Protein AF-A0A528D7C0-F1 (afdb_monomer_lite)

Foldseek 3Di:
DDAPPDPPVVSVVCVQCVPPCNVLLVVQVVVPDPDPVSSDVSPPPDDPD

Radius of gyration: 13.17 Å; chains: 1; bounding box: 23×24×33 Å

Structure (mmCIF, N/CA/C/O backbone):
data_AF-A0A528D7C0-F1
#
_entry.id   AF-A0A528D7C0-F1
#
loop_
_atom_site.group_PDB
_atom_site.id
_atom_site.type_symbol
_atom_site.label_atom_id
_atom_site.label_alt_id
_atom_site.label_comp_id
_atom_site.label_asym_id
_atom_site.label_entity_id
_atom_site.label_seq_id
_atom_site.pdbx_PDB_ins_code
_atom_site.Cartn_x
_atom_site.Cartn_y
_atom_site.Cartn_z
_atom_site.occupancy
_atom_site.B_iso_or_equiv
_atom_site.auth_seq_id
_atom_site.auth_comp_id
_atom_site.auth_asym_id
_atom_site.auth_atom_id
_atom_site.pdbx_PDB_model_num
ATOM 1 N N . MET A 1 1 ? 9.468 -10.739 -3.094 1.00 64.00 1 MET A N 1
ATOM 2 C CA . MET A 1 1 ? 8.788 -9.921 -4.118 1.00 64.00 1 MET A CA 1
ATOM 3 C C . MET A 1 1 ? 8.975 -10.595 -5.459 1.00 64.00 1 MET A C 1
ATOM 5 O O . MET A 1 1 ? 10.103 -10.946 -5.790 1.00 64.00 1 MET A O 1
ATOM 9 N N . ARG A 1 2 ? 7.882 -10.857 -6.178 1.00 75.12 2 ARG A N 1
ATOM 10 C CA . ARG A 1 2 ? 7.969 -11.312 -7.570 1.00 75.12 2 ARG A CA 1
ATOM 11 C C . ARG A 1 2 ? 8.208 -10.074 -8.430 1.00 75.12 2 ARG A C 1
ATOM 13 O O . ARG A 1 2 ? 7.517 -9.081 -8.248 1.00 75.12 2 ARG A O 1
ATOM 20 N N . THR A 1 3 ? 9.192 -10.124 -9.315 1.00 83.75 3 THR A N 1
ATOM 21 C CA . THR A 1 3 ? 9.483 -9.040 -10.258 1.00 83.75 3 THR A CA 1
ATOM 22 C C . THR A 1 3 ? 8.958 -9.416 -11.636 1.00 83.75 3 THR A C 1
ATOM 24 O O . THR A 1 3 ? 8.832 -10.600 -11.958 1.00 83.75 3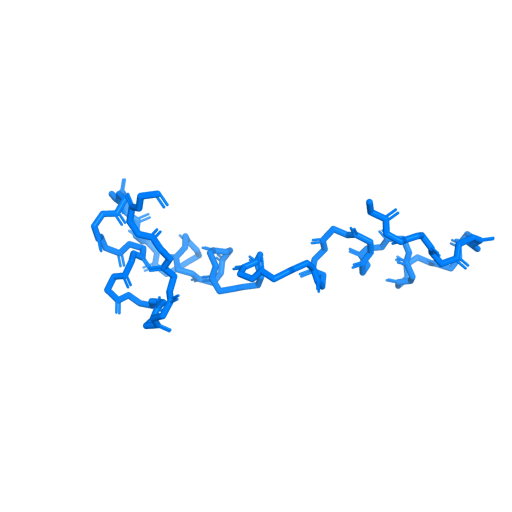 THR A O 1
ATOM 27 N N . TYR A 1 4 ? 8.644 -8.419 -12.459 1.00 87.25 4 TYR A N 1
ATOM 28 C CA . TYR A 1 4 ? 8.223 -8.665 -13.842 1.00 87.25 4 TYR A CA 1
ATOM 29 C C . TYR A 1 4 ? 9.423 -8.898 -14.773 1.00 87.25 4 TYR A C 1
ATOM 31 O O . TYR A 1 4 ? 9.255 -9.430 -15.866 1.00 87.25 4 TYR A O 1
ATOM 39 N N . GLY A 1 5 ? 10.636 -8.516 -14.351 1.00 86.50 5 GLY A N 1
ATOM 40 C CA . GLY A 1 5 ? 11.881 -8.790 -15.082 1.00 86.50 5 GLY A CA 1
ATOM 41 C C . GLY A 1 5 ? 12.053 -7.986 -16.376 1.00 86.50 5 GLY A C 1
ATOM 42 O O . GLY A 1 5 ? 12.846 -8.362 -17.233 1.00 86.50 5 GLY A O 1
ATOM 43 N N . GLN A 1 6 ? 11.303 -6.894 -16.540 1.00 87.94 6 GLN A N 1
ATOM 44 C CA . GLN A 1 6 ? 11.269 -6.071 -17.750 1.00 87.94 6 GLN A CA 1
ATOM 45 C C . GLN A 1 6 ? 11.365 -4.584 -17.388 1.00 87.94 6 GLN A C 1
ATOM 47 O O . GLN A 1 6 ? 10.856 -4.166 -16.352 1.00 87.94 6 GLN A O 1
ATOM 52 N N . TYR A 1 7 ? 11.952 -3.764 -18.269 1.00 87.25 7 TYR A N 1
ATOM 53 C CA . TYR A 1 7 ? 12.018 -2.303 -18.086 1.00 87.25 7 TYR A CA 1
ATOM 54 C C . TYR A 1 7 ? 10.671 -1.591 -18.326 1.00 87.25 7 TYR A C 1
ATOM 56 O O . TYR A 1 7 ? 10.573 -0.385 -18.128 1.00 87.25 7 TYR A O 1
ATOM 64 N N . CYS A 1 8 ? 9.619 -2.306 -18.745 1.00 94.38 8 CYS A N 1
ATOM 65 C CA . CYS A 1 8 ? 8.294 -1.720 -18.951 1.00 94.38 8 CYS A CA 1
ATOM 66 C C . CYS A 1 8 ? 7.902 -0.832 -17.744 1.00 94.38 8 CYS A C 1
ATOM 68 O O . CYS A 1 8 ? 7.804 -1.354 -16.631 1.00 94.38 8 CYS A O 1
ATOM 70 N N . PRO A 1 9 ? 7.670 0.486 -17.926 1.00 94.94 9 PRO A N 1
ATOM 71 C CA . PRO A 1 9 ? 7.436 1.399 -16.804 1.00 94.94 9 PRO A CA 1
ATOM 72 C C . PRO A 1 9 ? 6.230 1.005 -15.949 1.00 94.94 9 PRO A C 1
ATOM 74 O O . PRO A 1 9 ? 6.262 1.128 -14.726 1.00 94.94 9 PRO A O 1
ATOM 77 N N . ILE A 1 10 ? 5.191 0.462 -16.589 1.00 95.38 10 ILE A N 1
ATOM 78 C CA . ILE A 1 10 ? 4.011 -0.072 -15.903 1.00 95.38 10 ILE A CA 1
ATOM 79 C C . ILE A 1 10 ? 4.388 -1.279 -15.048 1.00 95.38 10 ILE A C 1
ATOM 81 O O . ILE A 1 10 ? 4.025 -1.334 -13.877 1.00 95.38 10 ILE A O 1
ATOM 85 N N . ALA A 1 11 ? 5.153 -2.216 -15.612 1.00 94.69 11 ALA A N 1
ATOM 86 C CA . ALA A 1 11 ? 5.617 -3.393 -14.892 1.00 94.69 11 ALA A CA 1
ATOM 87 C C . ALA A 1 11 ? 6.470 -2.986 -13.684 1.00 94.69 11 ALA A C 1
ATOM 89 O O . ALA A 1 11 ? 6.209 -3.437 -12.574 1.00 94.69 11 ALA A O 1
ATOM 90 N N . ARG A 1 12 ? 7.408 -2.047 -13.867 1.00 92.81 12 ARG A N 1
ATOM 91 C CA . ARG A 1 12 ? 8.257 -1.538 -12.786 1.00 92.81 12 ARG 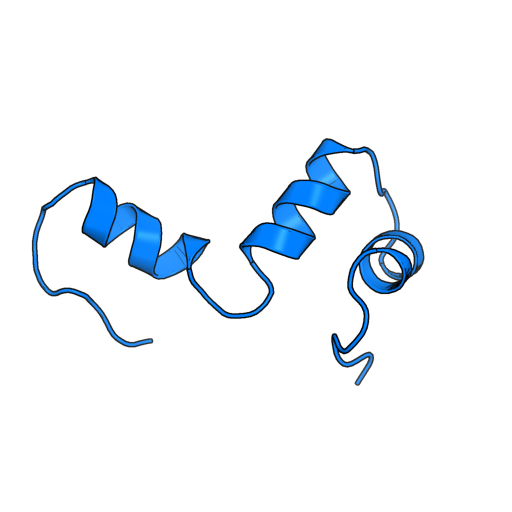A CA 1
ATOM 92 C C . ARG A 1 12 ? 7.459 -0.847 -11.679 1.00 92.81 12 ARG A C 1
ATOM 94 O O . ARG A 1 12 ? 7.760 -1.047 -10.508 1.00 92.81 12 ARG A O 1
ATOM 101 N N . GLY A 1 13 ? 6.440 -0.061 -12.029 1.00 93.88 13 GLY A N 1
ATOM 102 C CA . GLY A 1 13 ? 5.538 0.544 -11.046 1.00 93.88 13 GLY A CA 1
ATOM 103 C C . GLY A 1 13 ? 4.701 -0.501 -10.303 1.00 93.88 13 GLY A C 1
ATOM 104 O O . GLY A 1 13 ? 4.535 -0.419 -9.084 1.00 93.88 13 GLY A O 1
ATOM 105 N N . ALA A 1 14 ? 4.222 -1.521 -11.018 1.00 94.44 14 ALA A N 1
ATOM 106 C CA . ALA A 1 14 ? 3.412 -2.595 -10.458 1.00 94.44 14 ALA A CA 1
ATOM 107 C C . ALA A 1 14 ? 4.177 -3.468 -9.448 1.00 94.44 14 ALA A C 1
ATOM 109 O O . ALA A 1 14 ? 3.541 -3.994 -8.541 1.00 94.44 14 ALA A O 1
ATOM 110 N N . GLU A 1 15 ? 5.511 -3.570 -9.533 1.00 93.69 15 GLU A N 1
ATOM 111 C CA . GLU A 1 15 ? 6.345 -4.274 -8.531 1.00 93.69 15 GLU A CA 1
ATOM 112 C C . GLU A 1 15 ? 6.206 -3.709 -7.110 1.00 93.69 15 GLU A C 1
ATOM 114 O O . GLU A 1 15 ? 6.551 -4.387 -6.149 1.00 93.69 15 GLU A O 1
ATOM 119 N N . ILE A 1 16 ? 5.722 -2.473 -6.972 1.00 93.44 16 ILE A N 1
ATOM 120 C CA . ILE A 1 16 ? 5.489 -1.826 -5.677 1.00 93.44 16 ILE A CA 1
ATOM 121 C C . ILE A 1 16 ? 3.996 -1.578 -5.488 1.00 93.44 16 ILE A C 1
ATOM 123 O O . ILE A 1 16 ? 3.415 -1.953 -4.471 1.00 93.44 16 ILE A O 1
ATOM 127 N N . PHE A 1 17 ? 3.360 -0.943 -6.476 1.00 95.25 17 PHE A N 1
ATOM 128 C CA . PHE A 1 17 ? 1.977 -0.505 -6.351 1.00 95.25 17 PHE A CA 1
ATOM 129 C C . PHE A 1 17 ? 1.001 -1.678 -6.245 1.00 95.25 17 PHE A C 1
ATOM 131 O O . PHE A 1 17 ? 0.034 -1.569 -5.507 1.00 95.25 17 PHE A O 1
ATOM 138 N N . ALA A 1 18 ? 1.244 -2.802 -6.927 1.00 94.06 18 ALA A N 1
ATOM 139 C CA . ALA A 1 18 ? 0.328 -3.947 -6.931 1.00 94.06 18 ALA A CA 1
ATOM 140 C C . ALA A 1 18 ? 0.571 -4.946 -5.782 1.00 94.06 18 ALA A C 1
ATOM 142 O O . ALA A 1 18 ? -0.017 -6.029 -5.773 1.00 94.06 18 ALA A O 1
ATOM 143 N N . GLU A 1 19 ? 1.420 -4.605 -4.811 1.00 94.00 19 GLU A N 1
ATOM 144 C CA . GLU A 1 19 ? 1.580 -5.398 -3.594 1.00 94.00 19 GLU A CA 1
ATOM 145 C C . GLU A 1 19 ? 0.323 -5.303 -2.714 1.00 94.00 19 GLU A C 1
ATOM 147 O O . GLU A 1 19 ? -0.402 -4.299 -2.707 1.00 94.00 19 GLU A O 1
ATOM 152 N N . ARG A 1 20 ? 0.032 -6.377 -1.967 1.00 93.62 20 ARG A N 1
ATOM 153 C CA . ARG A 1 20 ? -1.179 -6.447 -1.138 1.00 93.62 20 ARG A CA 1
ATOM 154 C C . ARG A 1 20 ? -1.209 -5.264 -0.164 1.00 93.62 20 ARG A C 1
ATOM 156 O O . ARG A 1 20 ? -0.238 -5.016 0.541 1.00 93.62 20 ARG A O 1
ATOM 163 N N . TRP A 1 21 ? -2.356 -4.586 -0.113 1.00 95.62 21 TRP A N 1
ATOM 164 C CA . TRP A 1 21 ? -2.647 -3.381 0.680 1.00 95.62 21 TRP A CA 1
ATOM 165 C C . TRP A 1 21 ? -2.042 -2.064 0.185 1.00 95.62 21 TRP A C 1
ATOM 167 O O . TRP A 1 21 ? -2.624 -1.023 0.490 1.00 95.62 21 TRP A O 1
ATOM 177 N N . THR A 1 22 ? -0.975 -2.066 -0.620 1.00 96.19 22 THR A N 1
ATOM 178 C CA . THR A 1 22 ? -0.308 -0.828 -1.065 1.00 96.19 22 THR A CA 1
ATOM 179 C C . THR A 1 22 ? -1.263 0.182 -1.723 1.00 96.19 22 THR A C 1
ATOM 181 O O . THR A 1 22 ? -1.270 1.337 -1.284 1.00 96.19 22 THR A O 1
ATOM 184 N N . PRO A 1 23 ? -2.143 -0.196 -2.679 1.00 96.62 23 PRO A N 1
ATOM 185 C CA . PRO A 1 23 ? -3.085 0.753 -3.278 1.00 96.62 23 PRO A CA 1
ATOM 186 C C . PRO A 1 23 ? -4.067 1.353 -2.268 1.00 96.62 23 PRO A C 1
ATOM 188 O O . PRO A 1 23 ? -4.412 2.528 -2.365 1.00 96.62 23 PRO A O 1
ATOM 191 N N . LEU A 1 24 ? -4.517 0.555 -1.294 1.00 96.44 24 LEU A N 1
ATOM 192 C CA . LEU A 1 24 ? -5.500 0.979 -0.295 1.00 96.44 24 LEU A CA 1
ATOM 193 C C . LEU A 1 24 ? -4.880 1.937 0.726 1.00 96.44 24 LEU A C 1
ATOM 195 O O . LEU A 1 24 ? -5.489 2.951 1.059 1.00 96.44 24 LEU A O 1
ATOM 199 N N . ILE A 1 25 ? -3.645 1.668 1.158 1.00 96.44 25 ILE A N 1
ATOM 200 C CA . ILE A 1 25 ? -2.898 2.555 2.058 1.00 96.44 25 ILE A CA 1
ATOM 201 C C . ILE A 1 25 ? -2.644 3.905 1.377 1.00 96.44 25 ILE A C 1
ATOM 203 O O . ILE A 1 25 ? -2.963 4.943 1.952 1.00 96.44 25 ILE A O 1
ATOM 207 N N . ILE A 1 26 ? -2.143 3.904 0.134 1.00 97.44 26 ILE A N 1
ATOM 208 C CA . ILE A 1 26 ? -1.906 5.140 -0.633 1.00 97.44 26 ILE A CA 1
ATOM 209 C C . ILE A 1 26 ? -3.209 5.928 -0.809 1.00 97.44 26 ILE A C 1
ATOM 211 O O . ILE A 1 26 ? -3.227 7.140 -0.602 1.00 97.44 26 ILE A O 1
ATOM 215 N N . ARG A 1 27 ? -4.314 5.249 -1.142 1.00 97.44 27 ARG A N 1
ATOM 216 C CA . ARG A 1 27 ? -5.639 5.871 -1.269 1.00 97.44 27 ARG A CA 1
ATOM 217 C C . ARG A 1 27 ? -6.094 6.531 0.035 1.00 97.44 27 ARG A C 1
ATOM 219 O O . ARG A 1 27 ? -6.626 7.634 -0.017 1.00 97.44 27 ARG A O 1
ATOM 226 N N . ASN A 1 28 ? -5.891 5.894 1.188 1.00 97.56 28 ASN A N 1
ATOM 227 C CA . ASN A 1 28 ? -6.311 6.445 2.482 1.00 97.56 28 ASN A CA 1
ATOM 228 C C . ASN A 1 28 ? -5.451 7.648 2.897 1.00 97.56 28 ASN A C 1
ATOM 230 O O . ASN A 1 28 ? -5.992 8.662 3.329 1.00 97.56 28 ASN A O 1
ATOM 234 N N . LEU A 1 29 ? -4.137 7.591 2.657 1.00 97.50 29 LEU A N 1
ATOM 235 C CA . LEU A 1 29 ? -3.249 8.745 2.837 1.00 97.50 29 LEU A CA 1
ATOM 236 C C . LEU A 1 29 ? -3.656 9.920 1.937 1.00 97.50 29 LEU A C 1
ATOM 238 O O . LEU A 1 29 ? -3.726 11.055 2.398 1.00 97.50 29 LEU A O 1
ATOM 242 N N . HIS A 1 30 ? -3.980 9.655 0.666 1.00 98.00 30 HIS A N 1
ATOM 243 C CA . HIS A 1 30 ? -4.437 10.685 -0.272 1.00 98.00 30 HIS A CA 1
ATOM 244 C C . HIS A 1 30 ? -5.742 11.362 0.175 1.00 98.00 30 HIS A C 1
ATOM 246 O O . HIS A 1 30 ? -5.968 12.529 -0.129 1.00 98.00 30 HIS A O 1
ATOM 252 N N . LEU A 1 31 ? -6.584 10.648 0.923 1.00 97.44 31 LEU A N 1
ATOM 253 C CA . LEU A 1 31 ? -7.832 11.169 1.483 1.00 97.44 31 LEU A CA 1
ATOM 254 C C . LEU A 1 31 ? -7.669 11.815 2.863 1.00 97.44 31 LEU A C 1
ATOM 256 O O . LEU A 1 31 ? -8.663 12.218 3.460 1.00 97.44 31 LEU A O 1
ATOM 260 N N . GLY A 1 32 ? -6.434 11.947 3.351 1.00 97.75 32 GLY A N 1
ATOM 261 C CA . GLY A 1 32 ? -6.120 12.695 4.563 1.00 97.75 32 GLY A CA 1
ATOM 262 C C . GLY A 1 32 ? -6.080 11.874 5.850 1.00 97.75 32 GLY A C 1
ATOM 263 O O . GLY A 1 32 ? -6.021 12.479 6.916 1.00 97.75 32 GLY A O 1
ATOM 264 N N . CYS A 1 33 ? -6.082 10.536 5.793 1.00 97.94 33 CYS A N 1
ATOM 265 C CA . CYS A 1 33 ? -5.834 9.726 6.990 1.00 97.94 33 CYS A CA 1
ATOM 266 C C . CYS A 1 33 ? -4.442 10.053 7.558 1.00 97.94 33 CYS A C 1
ATOM 268 O O . CYS A 1 33 ? -3.431 9.876 6.875 1.00 97.94 33 CYS A O 1
ATOM 270 N N . GLY A 1 34 ? -4.395 10.520 8.805 1.00 96.56 34 GLY A N 1
ATOM 271 C CA . GLY A 1 34 ? -3.178 10.935 9.504 1.00 96.56 34 GLY A CA 1
ATOM 272 C C . GLY A 1 34 ? -2.726 9.954 10.584 1.00 96.56 34 GLY A C 1
ATOM 273 O O . GLY A 1 34 ? -1.589 10.033 11.047 1.00 96.56 34 GLY A O 1
ATOM 274 N N . SER A 1 35 ? -3.586 9.013 10.981 1.00 96.38 35 SER A N 1
ATOM 275 C CA . SER A 1 35 ? -3.263 7.985 11.972 1.00 96.38 35 SER A CA 1
ATOM 276 C C . SER A 1 35 ? -3.386 6.565 11.418 1.00 96.38 35 SER A C 1
ATOM 278 O O . SER A 1 35 ? -4.110 6.290 10.461 1.00 96.38 35 SER A O 1
ATOM 280 N N . PHE A 1 36 ? -2.701 5.621 12.068 1.00 94.38 36 PHE A N 1
ATOM 281 C CA . PHE A 1 36 ? -2.805 4.199 11.732 1.00 94.38 36 PHE A CA 1
ATOM 282 C C . PHE A 1 36 ? -4.245 3.674 11.844 1.00 94.38 36 PHE A C 1
ATOM 284 O O . PHE A 1 36 ? -4.681 2.892 11.001 1.00 94.38 36 PHE A O 1
ATOM 291 N N . SER A 1 37 ? -4.991 4.113 12.862 1.00 95.25 37 SER A N 1
ATOM 292 C CA . SER A 1 37 ? -6.381 3.694 13.065 1.00 95.25 37 SER A CA 1
ATOM 293 C C . SER A 1 37 ? -7.278 4.122 11.904 1.00 95.25 37 SER A C 1
ATOM 295 O O . SER A 1 37 ? -8.010 3.289 11.381 1.00 95.25 37 SER A O 1
ATOM 297 N N . GLU A 1 38 ? -7.150 5.364 11.433 1.00 96.25 38 GLU A N 1
ATOM 298 C CA . GLU A 1 38 ? -7.921 5.869 10.287 1.00 96.25 38 GLU A CA 1
ATOM 299 C C . GLU A 1 38 ? -7.598 5.100 8.996 1.00 96.25 38 GLU A C 1
ATOM 301 O O . GLU A 1 38 ? -8.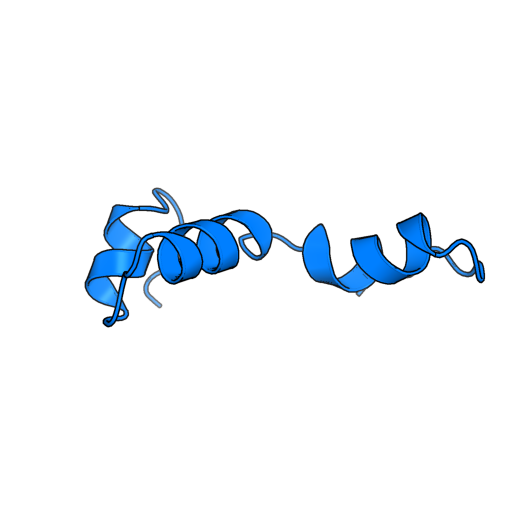492 4.761 8.221 1.00 96.25 38 GLU A O 1
ATOM 306 N N . ILE A 1 39 ? -6.320 4.765 8.770 1.00 96.25 39 ILE A N 1
ATOM 307 C CA . ILE A 1 39 ? -5.915 3.949 7.614 1.00 96.25 39 ILE A CA 1
ATOM 308 C C . ILE A 1 39 ? -6.559 2.560 7.684 1.00 96.25 39 ILE A C 1
ATOM 310 O O . ILE A 1 39 ? -7.023 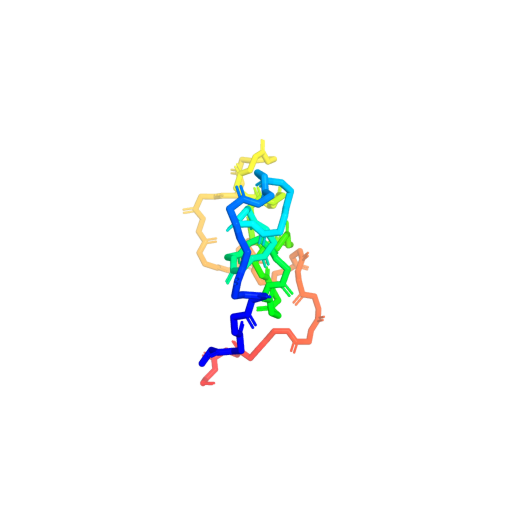2.054 6.660 1.00 96.25 39 ILE A O 1
ATOM 314 N N . LEU A 1 40 ? -6.578 1.946 8.870 1.00 95.38 40 LEU A N 1
ATOM 315 C CA . LEU A 1 40 ? -7.132 0.614 9.087 1.00 95.38 40 LEU A CA 1
ATOM 316 C C . LEU A 1 40 ? -8.655 0.578 8.911 1.00 95.38 40 LEU A C 1
ATOM 318 O O . LEU A 1 40 ? -9.174 -0.356 8.303 1.00 95.38 40 LEU A O 1
ATOM 322 N N . GLU A 1 41 ? -9.367 1.586 9.416 1.00 94.62 41 GLU A N 1
ATOM 323 C CA . GLU A 1 41 ? -10.817 1.724 9.233 1.00 94.62 41 GLU A CA 1
ATOM 324 C C . GLU A 1 41 ? -11.193 1.747 7.744 1.00 94.62 41 GLU A C 1
ATOM 326 O O . GLU A 1 41 ? -12.163 1.113 7.331 1.00 94.62 41 GLU A O 1
ATOM 331 N N . GLY A 1 42 ? -10.371 2.398 6.914 1.00 92.38 42 GLY A N 1
ATOM 332 C CA . GLY A 1 42 ? -10.523 2.419 5.460 1.00 92.38 42 GLY A CA 1
ATOM 333 C C . GLY A 1 42 ? -9.959 1.199 4.71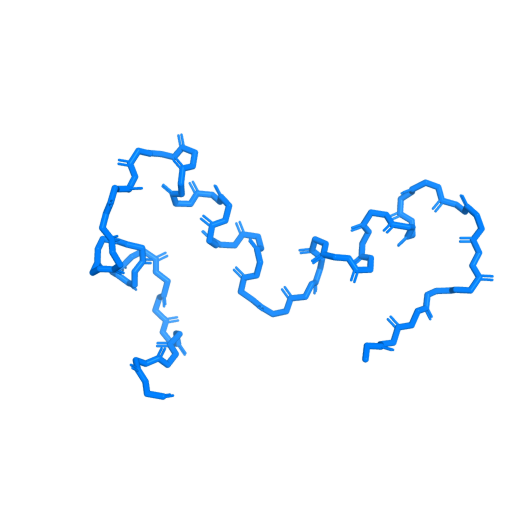5 1.00 92.38 42 GLY A C 1
ATOM 334 O O . GLY A 1 42 ? -9.918 1.226 3.485 1.00 92.38 42 GLY A O 1
ATOM 335 N N . ALA A 1 43 ? -9.475 0.161 5.406 1.00 94.19 43 ALA A N 1
ATOM 336 C CA . ALA A 1 43 ? -8.851 -1.026 4.809 1.00 94.19 43 ALA A CA 1
ATOM 337 C C . ALA A 1 43 ? -9.307 -2.326 5.512 1.00 94.19 43 ALA A C 1
ATOM 339 O O . ALA A 1 43 ? -8.495 -3.016 6.140 1.00 94.19 43 ALA A O 1
ATOM 340 N N . PRO A 1 44 ? -10.600 -2.697 5.412 1.00 90.38 44 PRO A N 1
ATOM 341 C CA . PRO A 1 44 ? -11.131 -3.878 6.085 1.00 90.38 44 PRO A CA 1
ATOM 342 C C . PRO A 1 44 ? -10.368 -5.149 5.676 1.00 90.38 44 PRO A C 1
ATOM 344 O O . PRO A 1 44 ? -10.215 -5.455 4.494 1.00 90.38 44 PRO A O 1
ATOM 347 N N . GLY A 1 45 ? -9.882 -5.894 6.673 1.00 90.75 45 GLY A N 1
ATOM 348 C CA . GLY A 1 45 ? -9.097 -7.122 6.492 1.00 90.75 45 GLY A CA 1
ATOM 349 C C . GLY A 1 45 ? -7.576 -6.941 6.546 1.00 90.75 45 GLY A C 1
ATOM 350 O O . GLY A 1 45 ? -6.857 -7.944 6.536 1.00 90.75 45 GLY A O 1
ATOM 351 N N . LEU A 1 46 ? -7.074 -5.703 6.625 1.00 93.56 46 LEU A N 1
ATOM 352 C CA . LEU A 1 46 ? -5.674 -5.439 6.957 1.00 93.56 46 LEU A CA 1
ATOM 353 C C . LEU A 1 46 ? -5.411 -5.863 8.414 1.00 93.56 46 LEU A C 1
ATOM 355 O O . LEU A 1 46 ? -6.186 -5.542 9.314 1.00 93.56 46 LEU A O 1
ATOM 359 N N . SER A 1 47 ? -4.336 -6.624 8.645 1.00 90.88 47 SER A N 1
ATOM 360 C CA . SER A 1 47 ? -3.982 -7.079 9.996 1.00 90.88 47 SER A CA 1
ATOM 361 C C . SER A 1 47 ? -3.528 -5.904 10.859 1.00 90.88 47 SER A C 1
ATOM 363 O O . SER A 1 47 ? -2.821 -5.013 10.390 1.00 90.88 47 SER A O 1
ATOM 365 N N . ARG A 1 48 ? -3.908 -5.934 12.138 1.00 87.50 48 ARG A N 1
ATOM 366 C CA . ARG A 1 48 ? -3.413 -5.011 13.173 1.00 87.50 48 ARG A CA 1
ATOM 367 C C . ARG A 1 48 ? -2.130 -5.488 13.846 1.00 87.50 48 ARG A C 1
ATOM 369 O O . ARG A 1 48 ? -1.513 -4.716 14.573 1.00 87.50 48 ARG A O 1
ATOM 376 N N . THR A 1 49 ? -1.807 -6.761 13.663 1.00 81.38 49 THR A N 1
ATOM 377 C CA . THR A 1 49 ? -0.757 -7.509 14.358 1.00 81.38 49 THR A CA 1
ATOM 378 C C . THR A 1 49 ? 0.202 -8.122 13.365 1.00 81.38 49 THR A C 1
ATOM 380 O O . THR A 1 49 ? -0.298 -8.584 12.307 1.00 81.38 49 THR A 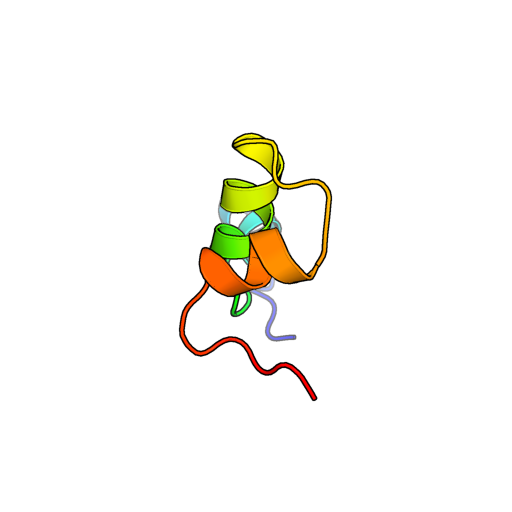O 1
#

Secondary structure (DSSP, 8-state):
-----S--HHHHHHHHHTSTTHHHHHHHHHTT--SHHHHHHTSTT----

Sequence (49 aa):
MRTYGQYCPIARGAEIFAERWTPLIIRNLHLGCGSFSEILEGAPGLSRT

pLDDT: mean 92.75, std 6.18, range [64.0, 98.0]